Protein AF-A0A1V9ZKH3-F1 (afdb_monomer)

InterPro domains:
  IPR000313 PWWP domain [PF00855] (15-105)
  IPR000313 PWWP domain [PS50812] (14-77)
  IPR000313 PWWP domain [SM00293] (12-78)

pLDDT: mean 75.3, std 22.35, range [32.22, 98.19]

Radius of gyration: 31.94 Å; Cα contacts (8 Å, |Δi|>4): 189; chains: 1; bounding box: 66×76×87 Å

Nearest PDB structures (foldseek):
  5nvo-assembly2_B  TM=6.071E-01  e=6.479E-06  Homo sapiens
  3qj6-assembly1_A  TM=7.205E-01  e=1.243E-04  Homo sapiens
  3llr-assembly1_A  TM=6.442E-01  e=1.324E-04  Homo sapiens
  3llr-assembly3_C  TM=6.289E-01  e=3.618E-04  Homo sapiens
  1h3z-assembly1_A  TM=6.571E-01  e=6.371E-04  Schizosaccharomyces pombe

Sequence (170 aa):
MTAQRSKPAVSLQEGDVVWAKMKGFPWWPAVLFYSHKTLHNHGLPIPNLQPTMASPIVCFLDSFEYSTVPAASIVPFDFHSHKDQLKAAKKHRAQMKIAVRAALSMLNQSPDWTRDEYLEILAVDYNSDLTADSDEEAELPSKKSRAGSHRQDEDDGKSFHEQAMTNASA

Organism: Achlya hypogyna (NCBI:txid1202772)

Mean predicted aligned error: 14.87 Å

Secondary structure (DSSP, 8-state):
-----PPP-----TT-EEEEE-TTS-EEEEEEES-HHHHHHTT----S----SSS-EEEETTT--EEE--GGGEEETTSS-HHHHHHHTGGGHHHHHHHHHHHHHHHHS-TT--HHHHHHHHHHHHTTTTS---------------------------------------

Structure (mmCIF, N/CA/C/O backbone):
data_AF-A0A1V9ZKH3-F1
#
_entry.id   AF-A0A1V9ZKH3-F1
#
loop_
_atom_site.group_PDB
_atom_site.id
_atom_site.type_symbol
_atom_site.label_atom_id
_atom_site.label_alt_id
_atom_site.label_comp_id
_atom_site.label_asym_id
_atom_site.label_entity_id
_atom_site.label_seq_id
_atom_site.pdbx_PDB_ins_code
_atom_site.Cartn_x
_atom_site.Cartn_y
_atom_site.Cartn_z
_atom_site.occupancy
_atom_site.B_iso_or_equiv
_atom_site.auth_seq_id
_atom_site.auth_comp_id
_atom_site.auth_asym_id
_atom_site.auth_atom_id
_atom_site.pdbx_PDB_model_num
ATOM 1 N N . MET A 1 1 ? -15.691 -32.209 19.977 1.00 42.62 1 MET A N 1
ATOM 2 C CA . MET A 1 1 ? -14.355 -31.687 19.621 1.00 42.62 1 MET A CA 1
ATOM 3 C C . MET A 1 1 ? -14.522 -30.770 18.419 1.00 42.62 1 MET A C 1
ATOM 5 O O . MET A 1 1 ? -14.658 -31.255 17.307 1.00 42.62 1 MET A O 1
ATOM 9 N N . THR A 1 2 ? -14.648 -29.463 18.633 1.00 39.69 2 THR A N 1
ATOM 10 C CA . THR A 1 2 ? -14.762 -28.479 17.547 1.00 39.69 2 THR A CA 1
ATOM 11 C C . THR A 1 2 ? -13.359 -28.111 17.076 1.00 39.69 2 THR A C 1
ATOM 13 O O . THR A 1 2 ? -12.603 -27.470 17.799 1.00 39.69 2 THR A O 1
ATOM 16 N N . ALA A 1 3 ? -12.989 -28.557 15.876 1.00 43.22 3 ALA A N 1
ATOM 17 C CA . ALA A 1 3 ? -11.750 -28.144 15.233 1.00 43.22 3 ALA A CA 1
ATOM 18 C C . ALA A 1 3 ? -11.853 -26.654 14.869 1.00 43.22 3 ALA A C 1
ATOM 20 O O . ALA A 1 3 ? -12.629 -26.276 13.989 1.00 43.22 3 ALA A O 1
ATOM 21 N N . GLN A 1 4 ? -11.085 -25.798 15.545 1.00 39.34 4 GLN A N 1
ATOM 22 C CA . GLN A 1 4 ? -10.807 -24.460 15.034 1.00 39.34 4 GLN A CA 1
ATOM 23 C C . GLN A 1 4 ? -10.031 -24.632 13.725 1.00 39.34 4 GLN A C 1
ATOM 25 O O . GLN A 1 4 ? -8.895 -25.101 13.736 1.00 39.34 4 GLN A O 1
ATOM 30 N N . ARG A 1 5 ? -10.644 -24.272 12.591 1.00 42.38 5 ARG A N 1
ATOM 31 C CA . ARG A 1 5 ? -9.894 -24.024 11.355 1.00 42.38 5 ARG A CA 1
ATOM 32 C C . ARG A 1 5 ? -8.953 -22.858 11.645 1.00 42.38 5 ARG A C 1
ATOM 34 O O . ARG A 1 5 ? -9.390 -21.710 11.676 1.00 42.38 5 ARG A O 1
ATOM 41 N N . SER A 1 6 ? -7.683 -23.146 11.901 1.00 42.69 6 SER A N 1
ATOM 42 C CA . SER A 1 6 ? -6.637 -22.136 11.820 1.00 42.69 6 SER A CA 1
ATOM 43 C C . SER A 1 6 ? -6.678 -21.564 10.404 1.00 42.69 6 SER A C 1
ATOM 45 O O . SER A 1 6 ? -6.568 -22.303 9.424 1.00 42.69 6 SER A O 1
ATOM 47 N N . LYS A 1 7 ? -6.905 -20.250 10.280 1.00 43.59 7 LYS A N 1
ATOM 48 C CA . LYS A 1 7 ? -6.637 -19.554 9.017 1.00 43.59 7 LYS A CA 1
ATOM 49 C C . LYS A 1 7 ? -5.185 -19.883 8.639 1.00 43.59 7 LYS A C 1
ATOM 51 O O . LYS A 1 7 ? -4.324 -19.763 9.516 1.00 43.59 7 LYS A O 1
ATOM 56 N N . PRO A 1 8 ? -4.897 -20.327 7.403 1.00 48.56 8 PRO A N 1
ATOM 57 C CA . PRO A 1 8 ? -3.515 -20.487 6.981 1.00 48.56 8 PRO A CA 1
ATOM 58 C C . PRO A 1 8 ? -2.812 -19.142 7.172 1.00 48.56 8 PRO A C 1
ATOM 60 O O . PRO A 1 8 ? -3.385 -18.096 6.864 1.00 48.56 8 PRO A O 1
ATOM 63 N N . ALA A 1 9 ? -1.605 -19.162 7.734 1.00 56.03 9 ALA A N 1
ATOM 64 C CA . ALA A 1 9 ? -0.766 -17.976 7.767 1.00 56.03 9 ALA A CA 1
ATOM 65 C C . ALA A 1 9 ? -0.454 -17.612 6.311 1.00 56.03 9 ALA A C 1
ATOM 67 O O . ALA A 1 9 ? 0.335 -18.293 5.659 1.00 56.03 9 ALA A O 1
ATOM 68 N N . VAL A 1 10 ? -1.152 -16.611 5.775 1.00 66.50 10 VAL A N 1
ATOM 69 C CA . VAL A 1 10 ? -0.920 -16.125 4.415 1.00 66.50 10 VAL A CA 1
ATOM 70 C C . VAL A 1 10 ? 0.454 -15.464 4.413 1.00 66.50 10 VAL A C 1
ATOM 72 O O . VAL A 1 10 ? 0.668 -14.468 5.103 1.00 66.50 10 VAL A O 1
ATOM 75 N N . SER A 1 11 ? 1.404 -16.061 3.698 1.00 85.69 11 SER A N 1
ATOM 76 C CA . SER A 1 11 ? 2.707 -15.452 3.450 1.00 85.69 11 SER A CA 1
ATOM 77 C C . SER A 1 11 ? 2.536 -14.344 2.421 1.00 85.69 11 SER A C 1
ATOM 79 O O . SER A 1 11 ? 2.100 -14.633 1.307 1.00 85.69 11 SER A O 1
ATOM 81 N N . LEU A 1 12 ? 2.887 -13.116 2.791 1.00 92.25 12 LEU A N 1
ATOM 82 C CA . LEU A 1 12 ? 2.869 -11.983 1.871 1.00 92.25 12 LEU A CA 1
ATOM 83 C C . LEU A 1 12 ? 3.939 -12.140 0.782 1.00 92.25 12 LEU A C 1
ATOM 85 O O . LEU A 1 12 ? 5.029 -12.661 1.042 1.00 92.25 12 LEU A O 1
ATOM 89 N N . GLN A 1 13 ? 3.621 -11.687 -0.425 1.00 92.06 13 GLN A N 1
ATOM 90 C CA . GLN A 1 13 ? 4.455 -11.775 -1.618 1.00 92.06 13 GLN A CA 1
ATOM 91 C C . GLN A 1 13 ? 4.667 -10.403 -2.273 1.00 92.06 13 GLN A C 1
ATOM 93 O O . GLN A 1 13 ? 4.039 -9.402 -1.934 1.00 92.06 13 GLN A O 1
ATOM 98 N N . GLU A 1 14 ? 5.625 -10.366 -3.196 1.00 91.31 14 GLU A N 1
ATOM 99 C CA . GLU A 1 14 ? 5.877 -9.226 -4.080 1.00 91.31 14 GLU A CA 1
ATOM 100 C C . GLU A 1 14 ? 4.593 -8.843 -4.834 1.00 91.31 14 GLU A C 1
ATOM 102 O O . GLU A 1 14 ? 3.976 -9.701 -5.461 1.00 91.31 14 GLU A O 1
ATOM 107 N N . GLY A 1 15 ? 4.203 -7.569 -4.787 1.00 90.81 15 GLY A N 1
ATOM 108 C CA . GLY A 1 15 ? 3.003 -7.067 -5.460 1.00 90.81 15 GLY A CA 1
ATOM 109 C C . GLY A 1 15 ? 1.707 -7.187 -4.650 1.00 90.81 15 GLY A C 1
ATOM 110 O O . GLY A 1 15 ? 0.681 -6.675 -5.099 1.00 90.81 15 GLY A O 1
ATOM 111 N N . ASP A 1 16 ? 1.734 -7.789 -3.456 1.00 92.56 16 ASP A N 1
ATOM 112 C CA . ASP A 1 16 ? 0.541 -7.897 -2.615 1.00 92.56 16 ASP A CA 1
ATOM 113 C C . ASP A 1 16 ? 0.032 -6.524 -2.167 1.00 92.56 16 ASP A C 1
ATOM 115 O O . ASP A 1 16 ? 0.791 -5.661 -1.708 1.00 92.56 16 ASP A O 1
ATOM 119 N N . VAL A 1 17 ? -1.291 -6.363 -2.213 1.00 94.25 17 VAL A N 1
ATOM 120 C CA . VAL A 1 17 ? -1.985 -5.243 -1.576 1.00 94.25 17 VAL A CA 1
ATOM 121 C C . VAL A 1 17 ? -2.088 -5.520 -0.077 1.00 94.25 17 VAL A C 1
ATOM 123 O O . VAL A 1 17 ? -2.596 -6.554 0.365 1.00 94.25 17 VAL A O 1
ATOM 126 N N . VAL A 1 18 ? -1.611 -4.573 0.722 1.00 96.88 18 VAL A N 1
ATOM 127 C CA . VAL A 1 18 ? -1.443 -4.708 2.171 1.00 96.88 18 VAL A CA 1
ATOM 128 C C . VAL A 1 18 ? -1.921 -3.463 2.905 1.00 96.88 18 VAL A C 1
ATOM 130 O O . VAL A 1 18 ? -2.086 -2.387 2.330 1.00 96.88 18 VAL A O 1
ATOM 133 N N . TRP A 1 19 ? -2.095 -3.595 4.215 1.00 98.12 19 TRP A N 1
ATOM 134 C CA . TRP A 1 19 ? -2.076 -2.460 5.125 1.00 98.12 19 TRP A CA 1
ATOM 135 C C . TRP A 1 19 ? -0.666 -2.282 5.682 1.00 98.12 19 TRP A C 1
ATOM 137 O O . TRP A 1 19 ? -0.097 -3.216 6.246 1.00 98.12 19 TRP A O 1
ATOM 147 N N . ALA A 1 20 ? -0.134 -1.066 5.607 1.00 98.19 20 ALA A N 1
ATOM 148 C CA . ALA A 1 20 ? 1.142 -0.684 6.196 1.00 98.19 20 ALA A CA 1
ATOM 149 C C . ALA A 1 20 ? 0.945 0.355 7.309 1.00 98.19 20 ALA A C 1
ATOM 151 O O . ALA A 1 20 ? 0.116 1.264 7.205 1.00 98.19 20 ALA A O 1
ATOM 152 N N . LYS A 1 21 ? 1.716 0.239 8.394 1.00 97.88 21 LYS A N 1
ATOM 153 C CA . LYS A 1 21 ? 1.637 1.138 9.549 1.00 97.88 21 LYS A CA 1
ATOM 154 C C . LYS A 1 21 ? 2.871 2.019 9.674 1.00 97.88 21 LYS A C 1
ATOM 156 O O . LYS A 1 21 ? 3.965 1.545 9.970 1.00 97.88 21 LYS A O 1
ATOM 161 N N . MET A 1 22 ? 2.651 3.331 9.608 1.00 95.25 22 MET A N 1
ATOM 162 C CA . MET A 1 22 ? 3.645 4.339 9.984 1.00 95.25 22 MET A CA 1
ATOM 163 C C . MET A 1 22 ? 3.301 5.005 11.320 1.00 95.25 22 MET A C 1
ATOM 165 O O . MET A 1 22 ? 2.145 5.040 11.764 1.00 95.25 22 MET A O 1
ATOM 169 N N . LYS A 1 23 ? 4.315 5.534 12.010 1.00 93.88 23 LYS A N 1
ATOM 170 C CA . LYS A 1 23 ? 4.122 6.282 13.259 1.00 93.88 23 LYS A CA 1
ATOM 171 C C . LYS A 1 23 ? 3.343 7.571 12.967 1.00 93.88 23 LYS A C 1
ATOM 173 O O . LYS A 1 23 ? 3.711 8.317 12.074 1.00 93.88 23 LYS A O 1
ATOM 178 N N . GLY A 1 24 ? 2.279 7.832 13.728 1.00 93.00 24 GLY A N 1
ATOM 179 C CA . GLY A 1 24 ? 1.452 9.041 13.579 1.00 93.00 24 GLY A CA 1
ATOM 180 C C . GLY A 1 24 ? 0.309 8.956 12.557 1.00 93.00 24 GLY A C 1
ATOM 181 O O . GLY A 1 24 ? -0.560 9.821 12.574 1.00 93.00 24 GLY A O 1
ATOM 182 N N . PHE A 1 25 ? 0.248 7.897 11.746 1.00 94.12 25 PHE A N 1
ATOM 183 C CA . PHE A 1 25 ? -0.810 7.661 10.751 1.00 94.12 25 PHE A CA 1
ATOM 184 C C . PHE A 1 25 ? -1.652 6.433 11.130 1.00 94.12 25 PHE A C 1
ATOM 186 O O . PHE A 1 25 ? -1.174 5.613 11.917 1.00 94.12 25 PHE A O 1
ATOM 193 N N . PRO A 1 26 ? -2.896 6.263 10.646 1.00 96.38 26 PRO A N 1
ATOM 194 C CA . PRO A 1 26 ? -3.602 4.983 10.771 1.00 96.38 26 PRO A CA 1
ATOM 195 C C . PRO A 1 26 ? -2.899 3.892 9.936 1.00 96.38 26 PRO A C 1
ATOM 197 O O . PRO A 1 26 ? -1.826 4.121 9.375 1.00 96.38 26 PRO A O 1
ATOM 200 N N . TRP A 1 27 ? -3.473 2.691 9.877 1.00 98.19 27 TRP A N 1
ATOM 201 C CA . TRP A 1 27 ? -3.040 1.719 8.875 1.00 98.19 27 TRP A CA 1
ATOM 202 C C . TRP A 1 27 ? -3.441 2.226 7.495 1.00 98.19 27 TRP A C 1
ATOM 204 O O . TRP A 1 27 ? -4.571 2.680 7.321 1.00 98.19 27 TRP A O 1
ATOM 214 N N . TRP A 1 28 ? -2.517 2.164 6.542 1.00 98.19 28 TRP A N 1
ATOM 215 C CA . TRP A 1 28 ? -2.686 2.756 5.221 1.00 98.19 28 TRP A CA 1
ATOM 216 C C . TRP A 1 28 ? -2.547 1.709 4.111 1.00 98.19 28 TRP A C 1
ATOM 218 O O . TRP A 1 28 ? -1.649 0.869 4.218 1.00 98.19 28 TRP A O 1
ATOM 228 N N . PRO A 1 29 ? -3.394 1.725 3.066 1.00 97.88 29 PRO A N 1
ATOM 229 C CA . PRO A 1 29 ? -3.267 0.792 1.953 1.00 97.88 29 PRO A CA 1
ATOM 230 C C . PRO A 1 29 ? -1.980 1.039 1.164 1.00 97.88 29 PRO A C 1
ATOM 232 O O . PRO A 1 29 ? -1.640 2.186 0.855 1.00 97.88 29 PRO A O 1
ATOM 235 N N . ALA A 1 30 ? -1.276 -0.037 0.830 1.00 97.12 30 ALA A N 1
ATOM 236 C CA . ALA A 1 30 ? -0.037 0.008 0.067 1.00 97.12 30 ALA A CA 1
ATOM 237 C C . ALA A 1 30 ? 0.153 -1.260 -0.779 1.00 97.12 30 ALA A C 1
ATOM 239 O O . ALA A 1 30 ? -0.495 -2.274 -0.523 1.00 97.12 30 ALA A O 1
ATOM 240 N N . VAL A 1 31 ? 1.075 -1.219 -1.743 1.00 95.25 31 VAL A N 1
ATOM 241 C CA . VAL A 1 31 ? 1.642 -2.426 -2.367 1.00 95.25 31 VAL A CA 1
ATOM 242 C C . VAL A 1 31 ? 2.981 -2.763 -1.730 1.00 95.25 31 VAL A C 1
ATOM 244 O O . VAL A 1 31 ? 3.798 -1.868 -1.510 1.00 95.25 31 VAL A O 1
ATOM 247 N N . LEU A 1 32 ? 3.218 -4.046 -1.478 1.00 95.56 32 LEU A N 1
ATOM 248 C CA . LEU A 1 32 ? 4.453 -4.587 -0.932 1.00 95.56 32 LEU A CA 1
ATOM 249 C C . LEU A 1 32 ? 5.508 -4.922 -2.000 1.00 95.56 32 LEU A C 1
ATOM 251 O O . LEU A 1 32 ? 5.222 -5.611 -2.976 1.00 95.56 32 LEU A O 1
ATOM 255 N N . PHE A 1 33 ? 6.755 -4.518 -1.749 1.00 95.50 33 PHE A N 1
ATOM 256 C CA . PHE A 1 33 ? 7.914 -4.857 -2.570 1.00 95.50 33 PHE A CA 1
ATOM 257 C C . PHE A 1 33 ? 9.124 -5.268 -1.725 1.00 95.50 33 PHE A C 1
ATOM 259 O O . PHE A 1 33 ? 9.600 -4.528 -0.861 1.00 95.50 33 PHE A O 1
ATOM 266 N N . TYR A 1 34 ? 9.692 -6.429 -2.026 1.00 94.88 3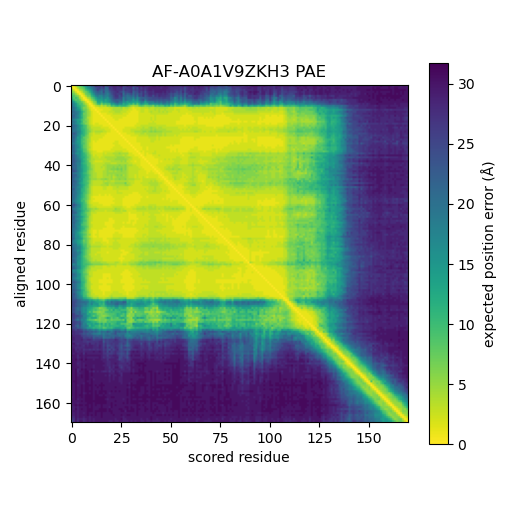4 TYR A N 1
ATOM 267 C CA . TYR A 1 34 ? 10.905 -6.948 -1.396 1.00 94.88 34 TYR A CA 1
ATOM 268 C C . TYR A 1 34 ? 12.173 -6.687 -2.217 1.00 94.88 34 TYR A C 1
ATOM 270 O O . TYR A 1 34 ? 13.282 -6.854 -1.703 1.00 94.88 34 TYR A O 1
ATOM 278 N N . SER A 1 35 ? 12.042 -6.257 -3.474 1.00 93.50 35 SER A N 1
ATOM 279 C CA . SER A 1 35 ? 13.178 -5.983 -4.351 1.00 93.50 35 SER A CA 1
ATOM 280 C C . SER A 1 35 ? 12.907 -4.874 -5.370 1.00 93.50 35 SER A C 1
ATOM 282 O O . SER A 1 35 ? 11.786 -4.657 -5.827 1.00 93.50 35 SER A O 1
ATOM 284 N N . HIS A 1 36 ? 13.975 -4.195 -5.801 1.00 92.81 36 HIS A N 1
ATOM 285 C CA . HIS A 1 36 ? 13.899 -3.215 -6.893 1.00 92.81 36 HIS A CA 1
ATOM 286 C C . HIS A 1 36 ? 13.577 -3.845 -8.252 1.00 92.81 36 HIS A C 1
ATOM 288 O O . HIS A 1 36 ? 13.072 -3.161 -9.138 1.00 92.81 36 HIS A O 1
ATOM 294 N N . LYS A 1 37 ? 13.849 -5.146 -8.421 1.00 90.62 37 LYS A N 1
ATOM 295 C CA . LYS A 1 37 ? 13.536 -5.872 -9.654 1.00 90.62 37 LYS A CA 1
ATOM 296 C C . LYS A 1 37 ? 12.029 -5.885 -9.909 1.00 90.62 37 LYS A C 1
ATOM 298 O O . LYS A 1 37 ? 11.606 -5.619 -11.027 1.00 90.62 37 LYS A O 1
ATOM 303 N N . THR A 1 38 ? 11.238 -6.152 -8.875 1.00 86.31 38 THR A N 1
ATOM 304 C CA . THR A 1 38 ? 9.776 -6.155 -8.968 1.00 86.31 38 THR A CA 1
ATOM 305 C C . THR A 1 38 ? 9.254 -4.765 -9.319 1.00 86.31 38 THR A C 1
ATOM 307 O O . THR A 1 38 ? 8.512 -4.630 -10.283 1.00 86.31 38 THR A O 1
ATOM 310 N N . LEU A 1 39 ? 9.730 -3.716 -8.636 1.00 87.50 39 LEU A N 1
ATOM 311 C CA . LEU A 1 39 ? 9.380 -2.325 -8.965 1.00 87.50 39 LEU A CA 1
ATOM 312 C C . LEU A 1 39 ? 9.635 -2.000 -10.445 1.00 87.50 39 LEU A C 1
ATOM 314 O O . LEU A 1 39 ? 8.744 -1.506 -11.1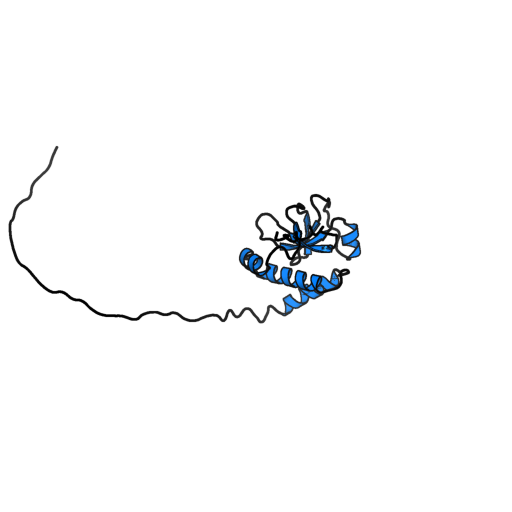33 1.00 87.50 39 LEU A O 1
ATOM 318 N N . HIS A 1 40 ? 10.821 -2.344 -10.953 1.00 87.94 40 HIS A N 1
ATOM 319 C CA . HIS A 1 40 ? 11.167 -2.154 -12.361 1.00 87.94 40 HIS A CA 1
ATOM 320 C C . HIS A 1 40 ? 10.219 -2.910 -13.307 1.00 87.94 40 HIS A C 1
ATOM 322 O O . HIS A 1 40 ? 9.793 -2.354 -14.315 1.00 87.94 40 HIS A O 1
ATOM 328 N N . ASN A 1 41 ? 9.860 -4.155 -12.983 1.00 86.25 41 ASN A N 1
ATOM 329 C CA . ASN A 1 41 ? 8.960 -4.964 -13.809 1.00 86.25 41 ASN A CA 1
ATOM 330 C C . ASN A 1 41 ? 7.544 -4.371 -13.914 1.00 86.25 41 ASN A C 1
ATOM 332 O O . ASN A 1 41 ? 6.928 -4.501 -14.966 1.00 86.25 41 ASN A O 1
ATOM 336 N N . HIS A 1 42 ? 7.060 -3.680 -12.877 1.00 79.88 42 HIS A N 1
ATOM 337 C CA . HIS A 1 42 ? 5.777 -2.959 -12.903 1.00 79.88 42 HIS A CA 1
ATOM 338 C C . HIS A 1 42 ? 5.866 -1.563 -13.557 1.00 79.88 42 HIS A C 1
ATOM 340 O O . HIS A 1 42 ? 4.896 -0.801 -13.540 1.00 79.88 42 HIS A O 1
ATOM 346 N N . GLY A 1 43 ? 7.029 -1.184 -14.105 1.00 83.88 43 GLY A N 1
ATOM 347 C CA . GLY A 1 43 ? 7.253 0.149 -14.676 1.00 83.88 43 GLY A CA 1
ATOM 348 C C . GLY A 1 43 ? 7.267 1.266 -13.626 1.00 83.88 43 GLY A C 1
ATOM 349 O O . GLY A 1 43 ? 7.020 2.434 -13.940 1.00 83.88 43 GLY A O 1
ATOM 350 N N . LEU A 1 44 ? 7.527 0.923 -12.362 1.00 85.94 44 LEU A N 1
ATOM 351 C CA . LEU A 1 44 ? 7.542 1.871 -11.256 1.00 85.94 44 LEU A CA 1
ATOM 352 C C . LEU A 1 44 ? 8.923 2.527 -11.111 1.00 85.94 44 LEU A C 1
ATOM 354 O O . LEU A 1 44 ? 9.950 1.879 -11.339 1.00 85.94 44 LEU A O 1
ATOM 358 N N . PRO A 1 45 ? 8.978 3.809 -10.708 1.00 87.50 45 PRO A N 1
ATOM 359 C CA . PRO A 1 45 ? 10.24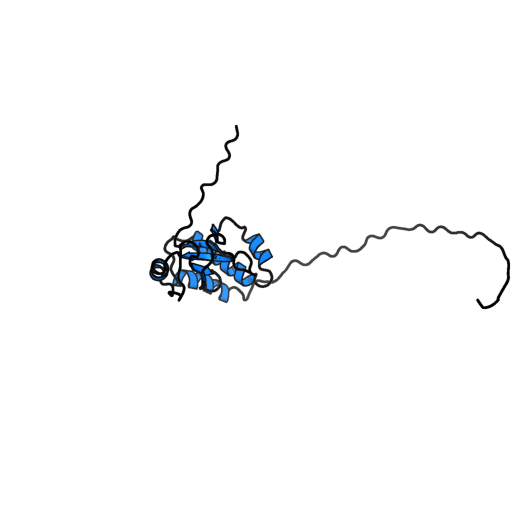3 4.463 -10.400 1.00 87.50 45 PRO A CA 1
ATOM 360 C C . PRO A 1 45 ? 10.966 3.725 -9.268 1.00 87.50 45 PRO A C 1
ATOM 362 O O . PRO A 1 45 ? 10.362 3.352 -8.264 1.00 87.50 45 PRO A O 1
ATOM 365 N N . ILE A 1 46 ? 12.276 3.527 -9.427 1.00 91.00 46 ILE A N 1
ATOM 366 C CA . ILE A 1 46 ? 13.105 2.866 -8.416 1.00 91.00 46 ILE A CA 1
ATOM 367 C C . ILE A 1 46 ? 13.490 3.907 -7.353 1.00 91.00 46 ILE A C 1
ATOM 369 O O . ILE A 1 46 ? 14.236 4.840 -7.671 1.00 91.00 46 ILE A O 1
ATOM 373 N N . PRO A 1 47 ? 13.010 3.788 -6.103 1.00 91.12 47 PRO A N 1
ATOM 374 C CA . PRO A 1 47 ? 13.368 4.721 -5.048 1.00 91.12 47 PRO A CA 1
ATOM 375 C C . PRO A 1 47 ? 14.808 4.473 -4.580 1.00 91.12 47 PRO A C 1
ATOM 377 O O . PRO A 1 47 ? 15.327 3.360 -4.657 1.00 91.12 47 PRO A O 1
ATOM 380 N N . ASN A 1 48 ? 15.451 5.498 -4.016 1.00 94.00 48 ASN A N 1
ATOM 381 C CA . ASN A 1 48 ? 16.734 5.336 -3.322 1.00 94.00 48 ASN A CA 1
ATOM 382 C C . ASN A 1 48 ? 16.518 4.776 -1.901 1.00 94.00 48 ASN A C 1
ATOM 384 O O . ASN A 1 48 ? 16.837 5.416 -0.900 1.00 94.00 48 ASN A O 1
ATOM 388 N N . LEU A 1 49 ? 15.893 3.605 -1.825 1.00 93.38 49 LEU A N 1
ATOM 389 C CA . LEU A 1 49 ? 15.636 2.846 -0.606 1.00 93.38 49 LEU A CA 1
ATOM 390 C C . LEU A 1 49 ? 16.350 1.496 -0.714 1.00 93.38 49 LEU A C 1
ATOM 392 O O . LEU A 1 49 ? 16.703 1.059 -1.801 1.00 93.38 49 LEU A O 1
ATOM 396 N N . GLN A 1 50 ? 16.605 0.840 0.412 1.00 92.94 50 GLN A N 1
ATOM 397 C CA . GLN A 1 50 ? 17.251 -0.474 0.431 1.00 92.94 50 GLN A CA 1
ATOM 398 C C . GLN A 1 50 ? 16.286 -1.476 1.070 1.00 92.94 50 GLN A C 1
ATOM 400 O O . GLN A 1 50 ? 16.197 -1.518 2.301 1.00 92.94 50 GLN A O 1
ATOM 405 N N . PRO A 1 51 ? 15.518 -2.241 0.272 1.00 94.25 51 PRO A N 1
ATOM 406 C CA . PRO A 1 51 ? 14.578 -3.205 0.816 1.00 94.25 51 PRO A CA 1
ATOM 407 C C . PRO A 1 51 ? 15.330 -4.377 1.448 1.00 94.25 51 PRO A C 1
ATOM 409 O O . PRO A 1 51 ? 16.324 -4.876 0.920 1.00 94.25 51 PRO A O 1
ATOM 412 N N . THR A 1 52 ? 14.820 -4.853 2.578 1.00 94.62 52 THR A N 1
ATOM 413 C CA . THR A 1 52 ? 15.235 -6.122 3.189 1.00 94.62 52 THR A CA 1
ATOM 414 C C . THR A 1 52 ? 13.996 -6.941 3.526 1.00 94.62 52 THR A C 1
ATOM 416 O O . THR A 1 52 ? 12.892 -6.406 3.562 1.00 94.62 52 THR A O 1
ATOM 419 N N . MET A 1 53 ? 14.154 -8.226 3.850 1.00 92.12 53 MET A N 1
ATOM 420 C CA . MET A 1 53 ? 13.021 -9.033 4.333 1.00 92.12 53 MET A CA 1
ATOM 421 C C . MET A 1 53 ? 12.395 -8.465 5.617 1.00 92.12 53 MET A C 1
ATOM 423 O O . MET A 1 53 ? 11.192 -8.579 5.821 1.00 92.12 53 MET A O 1
ATOM 427 N N . ALA A 1 54 ? 13.208 -7.850 6.485 1.00 94.94 54 ALA A N 1
ATOM 428 C CA . ALA A 1 54 ? 12.749 -7.274 7.749 1.00 94.94 54 ALA A CA 1
ATOM 429 C C . ALA A 1 54 ? 12.114 -5.884 7.584 1.00 94.94 54 ALA A C 1
ATOM 431 O O . ALA A 1 54 ? 11.264 -5.509 8.390 1.00 94.94 54 ALA A O 1
ATOM 432 N N . SER A 1 55 ? 12.516 -5.149 6.547 1.00 96.31 55 SER A N 1
ATOM 433 C CA . SER A 1 55 ? 12.027 -3.812 6.210 1.00 96.31 55 SER A CA 1
ATOM 434 C C . SER A 1 55 ? 11.854 -3.696 4.691 1.00 96.31 55 SER A C 1
ATOM 436 O O . SER A 1 55 ? 12.721 -3.120 4.022 1.00 96.31 55 SER A O 1
ATOM 438 N N . PRO A 1 56 ? 10.800 -4.300 4.122 1.00 97.12 56 PRO A N 1
ATOM 439 C CA . PRO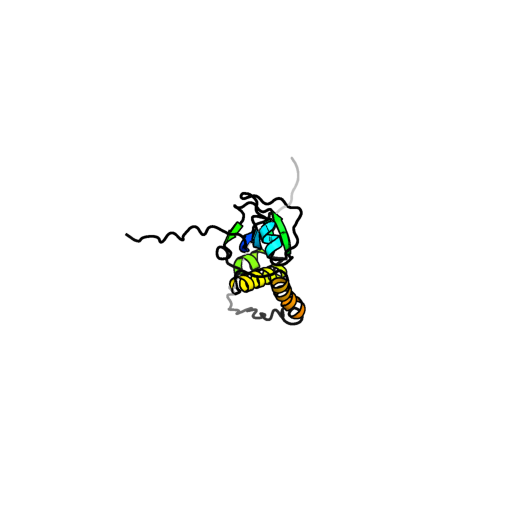 A 1 56 ? 10.495 -4.173 2.701 1.00 97.12 56 PRO A CA 1
ATOM 440 C C . PRO A 1 56 ? 10.057 -2.749 2.343 1.00 97.12 56 PRO A C 1
ATOM 442 O O . PRO A 1 56 ? 9.748 -1.932 3.216 1.00 97.12 56 PRO A O 1
ATOM 445 N N . ILE A 1 57 ? 10.027 -2.460 1.044 1.00 97.38 57 ILE A N 1
ATOM 446 C CA . ILE A 1 57 ? 9.443 -1.233 0.504 1.00 97.38 57 ILE A CA 1
ATOM 447 C C . ILE A 1 57 ? 7.931 -1.416 0.406 1.00 97.38 57 ILE A C 1
ATOM 449 O O . ILE A 1 57 ? 7.439 -2.477 0.032 1.00 97.38 57 ILE A O 1
ATOM 453 N N . VAL A 1 58 ? 7.195 -0.353 0.700 1.00 96.81 58 VAL A N 1
ATOM 454 C CA . VAL A 1 58 ? 5.784 -0.227 0.354 1.00 96.81 58 VAL A CA 1
ATOM 455 C C . VAL A 1 58 ? 5.573 1.003 -0.523 1.00 96.81 58 VAL A C 1
ATOM 457 O O . VAL A 1 58 ? 6.295 1.991 -0.380 1.00 96.81 58 VAL A O 1
ATOM 460 N N . CYS A 1 59 ? 4.594 0.938 -1.421 1.00 95.56 59 CYS A N 1
ATOM 461 C CA . CYS A 1 59 ? 4.122 2.059 -2.235 1.00 95.56 59 CYS A CA 1
ATOM 462 C C . CYS A 1 59 ? 2.695 2.421 -1.809 1.00 95.56 59 CYS A C 1
ATOM 464 O O . CYS A 1 59 ? 1.801 1.583 -1.941 1.00 95.56 59 CYS A O 1
ATOM 466 N N . PHE A 1 60 ? 2.472 3.620 -1.266 1.00 95.94 60 PHE A N 1
ATOM 467 C CA . PHE A 1 60 ? 1.162 4.012 -0.731 1.00 95.94 60 PHE A CA 1
ATOM 468 C C . PHE A 1 60 ? 0.148 4.334 -1.834 1.00 95.94 60 PHE A C 1
ATOM 470 O O . PHE A 1 60 ? 0.461 5.006 -2.820 1.00 95.94 60 PHE A O 1
ATOM 477 N N . LEU A 1 61 ? -1.088 3.848 -1.665 1.00 94.06 61 LEU A N 1
ATOM 478 C CA . LEU A 1 61 ? -2.093 3.855 -2.736 1.00 94.06 61 LEU A CA 1
ATOM 479 C C . LEU A 1 61 ? -2.885 5.169 -2.891 1.00 94.06 61 LEU A C 1
ATOM 481 O O . LEU A 1 61 ? -3.819 5.219 -3.683 1.00 94.06 61 LEU A O 1
ATOM 485 N N . ASP A 1 62 ? -2.529 6.227 -2.164 1.00 92.56 62 ASP A N 1
ATOM 486 C CA . ASP A 1 62 ? -3.040 7.591 -2.368 1.00 92.56 62 ASP A CA 1
ATOM 487 C C . ASP A 1 62 ? -2.047 8.521 -3.073 1.00 92.56 62 ASP A C 1
ATOM 489 O O . ASP A 1 62 ? -2.474 9.442 -3.767 1.00 92.56 62 ASP A O 1
ATOM 493 N N . SER A 1 63 ? -0.741 8.322 -2.866 1.00 89.06 63 SER A N 1
ATOM 494 C CA . SER A 1 63 ? 0.287 9.307 -3.226 1.00 89.06 63 SER A CA 1
ATOM 495 C C . SER A 1 63 ? 1.395 8.784 -4.138 1.00 89.06 63 SER A C 1
ATOM 497 O O . SER A 1 63 ? 2.180 9.591 -4.632 1.00 89.06 63 SER A O 1
ATOM 499 N N . PHE A 1 64 ? 1.492 7.464 -4.353 1.00 88.69 64 PHE A N 1
ATOM 500 C CA . PHE A 1 64 ? 2.667 6.807 -4.952 1.00 88.69 64 PHE A CA 1
ATOM 501 C C . PHE A 1 64 ? 3.990 7.054 -4.210 1.00 88.69 64 PHE A C 1
ATOM 503 O O . PHE A 1 64 ? 5.077 6.870 -4.765 1.00 88.69 64 PHE A O 1
ATOM 510 N N . GLU A 1 65 ? 3.937 7.467 -2.947 1.00 92.31 65 GLU A N 1
ATOM 511 C CA . GLU A 1 65 ? 5.148 7.607 -2.150 1.00 92.31 65 GLU A CA 1
ATOM 512 C C . GLU A 1 65 ? 5.665 6.241 -1.690 1.00 92.31 65 GLU A C 1
ATOM 514 O O . GLU A 1 65 ? 4.903 5.358 -1.281 1.00 92.31 65 GLU A O 1
ATOM 519 N N . TYR A 1 66 ? 6.990 6.092 -1.727 1.00 95.25 66 TYR A N 1
ATOM 520 C CA . TYR A 1 66 ? 7.686 4.892 -1.277 1.00 95.25 66 TYR A CA 1
ATOM 521 C C . TYR A 1 66 ? 8.237 5.077 0.130 1.00 95.25 66 TYR A C 1
ATOM 523 O O . TYR A 1 66 ? 8.794 6.123 0.466 1.00 95.25 66 TYR A O 1
ATOM 531 N N . SER A 1 67 ? 8.168 4.024 0.935 1.00 96.56 67 SER A N 1
ATOM 532 C CA . SER A 1 67 ? 8.823 3.981 2.241 1.00 96.56 67 SER A CA 1
ATOM 533 C C . SER A 1 67 ? 9.244 2.562 2.587 1.00 96.56 67 SER A C 1
ATOM 535 O O . SER A 1 67 ? 8.633 1.601 2.128 1.00 96.56 67 SER A O 1
ATOM 537 N N . THR A 1 68 ? 10.273 2.412 3.418 1.00 97.31 68 THR A N 1
ATOM 538 C CA . THR A 1 68 ? 10.580 1.123 4.046 1.00 97.31 68 THR A CA 1
ATOM 539 C C . THR A 1 68 ? 9.812 0.993 5.352 1.00 97.31 68 THR A C 1
ATOM 541 O O . THR A 1 68 ? 9.922 1.859 6.224 1.00 97.31 68 THR A O 1
ATOM 544 N N . VAL A 1 69 ? 9.078 -0.101 5.523 1.00 97.00 69 VAL A N 1
ATOM 545 C CA . VAL A 1 69 ? 8.253 -0.345 6.714 1.00 97.00 69 VAL A CA 1
ATOM 546 C C . VAL A 1 69 ? 8.663 -1.682 7.332 1.00 97.00 69 VAL A C 1
ATOM 548 O O . VAL A 1 69 ? 8.860 -2.637 6.587 1.00 97.00 69 VAL A O 1
ATOM 551 N N . PRO A 1 70 ? 8.803 -1.795 8.670 1.00 97.25 70 PRO A N 1
ATOM 552 C CA . PRO A 1 70 ? 9.093 -3.079 9.301 1.00 97.25 70 PRO A CA 1
ATOM 553 C C . PRO A 1 70 ? 8.045 -4.126 8.922 1.00 97.25 70 PRO A C 1
ATOM 555 O O . PRO A 1 70 ? 6.856 -3.824 8.955 1.00 97.25 70 PRO A O 1
ATOM 558 N N . ALA A 1 71 ? 8.451 -5.366 8.657 1.00 95.94 71 ALA A N 1
ATOM 559 C CA . ALA A 1 71 ? 7.532 -6.439 8.266 1.00 95.94 71 ALA A CA 1
ATOM 560 C C . ALA A 1 71 ? 6.408 -6.673 9.297 1.00 95.94 71 ALA A C 1
ATOM 562 O O . ALA A 1 71 ? 5.282 -6.979 8.930 1.00 95.94 71 ALA A O 1
ATOM 563 N N . ALA A 1 72 ? 6.680 -6.450 10.589 1.00 95.88 72 ALA A N 1
ATOM 564 C CA . ALA A 1 72 ? 5.678 -6.526 11.662 1.00 95.88 72 ALA A CA 1
ATOM 565 C C . ALA A 1 72 ? 4.615 -5.406 11.617 1.00 95.88 72 ALA A C 1
ATOM 567 O O . ALA A 1 72 ? 3.575 -5.502 12.264 1.00 95.88 72 ALA A O 1
ATOM 568 N N . SER A 1 73 ? 4.884 -4.338 10.868 1.00 97.62 73 SER A N 1
ATOM 569 C CA . SER A 1 73 ? 3.988 -3.209 10.613 1.00 97.62 73 SER A CA 1
ATOM 570 C C . SER A 1 73 ? 3.291 -3.340 9.256 1.00 97.62 73 SER A C 1
ATOM 572 O O . SER A 1 73 ? 2.851 -2.335 8.696 1.00 97.62 73 SER A O 1
ATOM 574 N N . ILE A 1 74 ? 3.212 -4.557 8.715 1.00 97.56 74 ILE A N 1
ATOM 575 C CA . ILE A 1 74 ? 2.551 -4.877 7.453 1.00 97.56 74 ILE A CA 1
ATOM 576 C C . ILE A 1 74 ? 1.634 -6.072 7.692 1.00 97.56 74 ILE A C 1
ATOM 578 O O . ILE A 1 74 ? 2.037 -7.065 8.296 1.00 97.56 74 ILE A O 1
ATOM 582 N N . VAL A 1 75 ? 0.390 -5.970 7.235 1.00 96.69 75 VAL A N 1
ATOM 583 C CA . VAL A 1 75 ? -0.597 -7.052 7.322 1.00 96.69 75 VAL A CA 1
ATOM 584 C C . VAL A 1 75 ? -1.382 -7.164 6.011 1.00 96.69 75 VAL A C 1
ATOM 586 O O . VAL A 1 75 ? -1.516 -6.161 5.306 1.00 96.69 75 VAL A O 1
ATOM 589 N N . PRO A 1 76 ? -1.926 -8.349 5.675 1.00 96.19 76 PRO A N 1
ATOM 590 C CA . PRO A 1 76 ? -2.796 -8.516 4.511 1.00 96.19 76 PRO A CA 1
ATOM 591 C C . PRO A 1 76 ? -3.951 -7.508 4.483 1.00 96.19 76 PRO A C 1
ATOM 593 O O . PRO A 1 76 ? -4.465 -7.116 5.535 1.00 96.19 76 PRO A O 1
ATOM 596 N N . PHE A 1 77 ? -4.395 -7.100 3.291 1.00 95.44 77 PHE A N 1
ATOM 597 C CA . PHE A 1 77 ? -5.441 -6.079 3.152 1.00 95.44 77 PHE A CA 1
ATOM 598 C C . PHE A 1 77 ? -6.807 -6.481 3.748 1.00 95.44 77 PHE A C 1
ATOM 600 O O . PHE A 1 77 ? -7.602 -5.625 4.128 1.00 95.44 77 PHE A O 1
ATOM 607 N N . ASP A 1 78 ? -7.091 -7.771 3.915 1.00 92.19 78 ASP A N 1
ATOM 608 C CA . ASP A 1 78 ? -8.323 -8.252 4.555 1.00 92.19 78 ASP A CA 1
ATOM 609 C C . ASP A 1 78 ? -8.269 -8.230 6.099 1.00 92.19 78 ASP A C 1
ATOM 611 O O . ASP A 1 78 ? -9.270 -8.511 6.763 1.00 92.19 78 ASP A O 1
ATOM 615 N N . PHE A 1 79 ? -7.123 -7.876 6.694 1.00 94.81 79 PHE A N 1
ATOM 616 C CA . PHE A 1 79 ? -6.928 -7.871 8.146 1.00 94.81 79 PHE A CA 1
ATOM 617 C C . PHE A 1 79 ? -7.659 -6.719 8.852 1.00 94.81 79 PHE A C 1
ATOM 619 O O . PHE A 1 79 ? -8.132 -6.874 9.981 1.00 94.81 79 PHE A O 1
ATOM 626 N N . HIS A 1 80 ? -7.768 -5.557 8.202 1.00 94.00 80 HIS A N 1
ATOM 627 C CA . HIS A 1 80 ? -8.461 -4.388 8.740 1.00 94.00 80 HIS A CA 1
ATOM 628 C C . HIS A 1 80 ? -9.680 -4.006 7.899 1.00 94.00 80 HIS A C 1
ATOM 630 O O . HIS A 1 80 ? -9.638 -3.964 6.674 1.00 94.00 80 HIS A O 1
ATOM 636 N N . SER A 1 81 ? -10.766 -3.638 8.583 1.00 94.69 81 SER A N 1
ATOM 637 C CA . SER A 1 81 ? -11.937 -3.024 7.956 1.00 94.69 81 SER A CA 1
ATOM 638 C C . SER A 1 81 ? -11.597 -1.621 7.455 1.00 94.69 81 SER A C 1
ATOM 640 O O . SER A 1 81 ? -11.208 -0.749 8.241 1.00 94.69 81 SER A O 1
ATOM 642 N N . HIS A 1 82 ? -11.829 -1.354 6.167 1.00 93.38 82 HIS A N 1
ATOM 643 C CA . HIS A 1 82 ? -11.650 -0.013 5.604 1.00 93.38 82 HIS A CA 1
ATOM 644 C C . HIS A 1 82 ? -12.535 1.041 6.295 1.00 93.38 82 HIS A C 1
ATOM 646 O O . HIS A 1 82 ? -12.147 2.204 6.385 1.00 93.38 82 HIS A O 1
ATOM 652 N N . LYS A 1 83 ? -13.698 0.657 6.851 1.00 92.88 83 LYS A N 1
ATOM 653 C CA . LYS A 1 83 ? -14.606 1.594 7.541 1.00 92.88 83 LYS A CA 1
ATOM 654 C C . LYS A 1 83 ? -13.982 2.119 8.830 1.00 92.88 83 LYS A C 1
ATOM 656 O O . LYS A 1 83 ? -14.165 3.286 9.174 1.00 92.88 83 LYS A O 1
ATOM 661 N N . ASP A 1 84 ? -13.232 1.270 9.524 1.00 95.56 84 ASP A N 1
ATOM 662 C CA . ASP A 1 84 ? -12.571 1.641 10.771 1.00 95.56 84 ASP A CA 1
ATOM 663 C C . ASP A 1 84 ? -11.323 2.480 10.494 1.00 95.56 84 ASP A C 1
ATOM 665 O O . ASP A 1 84 ? -11.101 3.487 11.170 1.00 95.56 84 ASP A O 1
ATOM 669 N N . GLN A 1 85 ? -10.572 2.157 9.435 1.00 95.88 85 GLN A N 1
ATOM 670 C CA . GLN A 1 85 ? -9.428 2.974 9.016 1.00 95.88 85 GLN A CA 1
ATOM 671 C C . GLN A 1 85 ? -9.852 4.359 8.504 1.00 95.88 85 GLN A C 1
ATOM 673 O O . GLN A 1 85 ? -9.201 5.351 8.830 1.00 95.88 85 GLN A O 1
ATOM 678 N N . LEU A 1 86 ? -10.997 4.476 7.821 1.00 94.31 86 LEU A N 1
ATOM 679 C CA . LEU A 1 86 ? -11.584 5.770 7.438 1.00 94.31 86 LEU A CA 1
ATOM 680 C C . LEU A 1 86 ? -11.925 6.651 8.646 1.00 94.31 86 LEU A C 1
ATOM 682 O O . LEU A 1 86 ? -11.699 7.861 8.612 1.00 94.31 86 LEU A O 1
ATOM 686 N N . LYS A 1 87 ? -12.442 6.066 9.733 1.00 94.69 87 LYS A N 1
ATOM 687 C CA . LYS A 1 87 ? -12.679 6.795 10.992 1.00 94.69 87 LYS A CA 1
ATOM 688 C C . LYS A 1 87 ? -11.360 7.194 11.659 1.00 94.69 87 LYS A C 1
ATOM 690 O O . LYS A 1 87 ? -11.233 8.313 12.154 1.00 94.69 87 LYS A O 1
ATOM 695 N N . ALA A 1 88 ? -10.367 6.304 11.647 1.00 95.69 88 ALA A N 1
ATOM 696 C CA . ALA A 1 88 ? -9.054 6.545 12.243 1.00 95.69 88 ALA A CA 1
ATOM 697 C C . ALA A 1 88 ? -8.234 7.616 11.499 1.00 95.69 88 ALA A C 1
ATOM 699 O O . ALA A 1 88 ? -7.442 8.319 12.129 1.00 95.69 88 ALA A O 1
ATOM 700 N N . ALA A 1 89 ? -8.446 7.777 10.189 1.00 93.56 89 ALA A N 1
ATOM 701 C CA . ALA A 1 89 ? -7.734 8.737 9.347 1.00 93.56 89 ALA A CA 1
ATOM 702 C C . ALA A 1 89 ? -8.021 10.205 9.686 1.00 93.56 89 ALA A C 1
ATOM 704 O O . ALA A 1 89 ? -7.193 11.066 9.381 1.00 93.56 89 ALA A O 1
ATOM 705 N N . LYS A 1 90 ? -9.140 10.504 10.362 1.00 92.56 90 LYS A N 1
ATOM 706 C CA . LYS A 1 90 ? -9.524 11.861 10.791 1.00 92.56 90 LYS A CA 1
ATOM 707 C C . LYS A 1 90 ? -9.380 12.867 9.634 1.00 92.56 90 LYS A C 1
ATOM 709 O O . LYS A 1 90 ? -10.137 12.804 8.675 1.00 92.56 90 LYS A O 1
ATOM 714 N N . LYS A 1 91 ? -8.377 13.749 9.695 1.00 93.00 91 LYS A N 1
ATOM 715 C CA . LYS A 1 91 ? -8.095 14.787 8.691 1.00 93.00 91 LYS A CA 1
ATOM 716 C C . LYS A 1 91 ? -7.606 14.261 7.332 1.00 93.00 91 LYS A C 1
ATOM 718 O O . LYS A 1 91 ? -7.604 15.019 6.377 1.00 93.00 91 LYS A O 1
ATOM 723 N N . HIS A 1 92 ? -7.204 12.993 7.240 1.00 92.44 92 HIS A N 1
ATOM 724 C CA . HIS A 1 92 ? -6.739 12.361 5.998 1.00 92.44 92 HIS A CA 1
ATOM 725 C C . HIS A 1 92 ? -7.794 11.428 5.380 1.00 92.44 92 HIS A C 1
ATOM 727 O O . HIS A 1 92 ? -7.469 10.488 4.658 1.00 92.44 92 HIS A O 1
ATOM 733 N N . ARG A 1 93 ? -9.079 11.623 5.708 1.00 93.12 93 ARG A N 1
ATOM 734 C CA . ARG A 1 93 ? -10.162 10.738 5.254 1.00 93.12 93 ARG A CA 1
ATOM 735 C C . ARG A 1 93 ? -10.296 10.707 3.728 1.00 93.12 93 ARG A C 1
ATOM 737 O O . ARG A 1 93 ? -10.571 9.639 3.197 1.00 93.12 93 ARG A O 1
ATOM 744 N N . ALA A 1 94 ? -10.085 11.830 3.039 1.00 91.31 94 ALA A N 1
ATOM 745 C CA . ALA A 1 94 ? -10.142 11.893 1.577 1.00 91.31 94 ALA A CA 1
ATOM 746 C C . ALA A 1 94 ? -9.056 11.014 0.932 1.00 91.31 94 ALA A C 1
ATOM 748 O O . ALA A 1 94 ? -9.373 10.118 0.156 1.00 91.31 94 ALA A O 1
ATOM 749 N N . GLN A 1 95 ? -7.798 11.169 1.353 1.00 93.12 95 GLN A N 1
ATOM 750 C CA . GLN A 1 95 ? -6.689 10.329 0.886 1.00 93.12 95 GLN A CA 1
ATOM 751 C C . GLN A 1 95 ? -6.914 8.852 1.238 1.00 93.12 95 GLN A C 1
ATOM 753 O O . GLN A 1 95 ? -6.652 7.971 0.428 1.00 93.12 95 GLN A O 1
ATOM 758 N N . MET A 1 96 ? -7.484 8.565 2.412 1.00 95.12 96 MET A N 1
ATOM 759 C CA . MET A 1 96 ? -7.851 7.197 2.787 1.00 95.12 96 MET A CA 1
ATOM 760 C C . MET A 1 96 ? -8.933 6.607 1.865 1.00 95.12 96 MET A C 1
ATOM 762 O O . MET A 1 96 ? -8.836 5.435 1.507 1.00 95.12 96 MET A O 1
ATOM 766 N N . LYS A 1 97 ? -9.956 7.383 1.462 1.00 94.12 97 LYS A N 1
ATOM 767 C CA . LYS A 1 97 ? -10.975 6.931 0.489 1.00 94.12 97 LYS A CA 1
ATOM 768 C C . LYS A 1 97 ? -10.300 6.547 -0.838 1.00 94.12 97 LYS A C 1
ATOM 770 O O . LYS A 1 97 ? -10.567 5.459 -1.346 1.00 94.12 97 LYS A O 1
ATOM 775 N N . ILE A 1 98 ? -9.394 7.396 -1.332 1.00 92.88 98 ILE A N 1
ATOM 776 C CA . ILE A 1 98 ? -8.623 7.168 -2.565 1.00 92.88 98 ILE A CA 1
ATOM 777 C C . ILE A 1 98 ? -7.803 5.877 -2.455 1.00 92.88 98 ILE A C 1
ATOM 779 O O . ILE A 1 98 ? -7.978 4.966 -3.264 1.00 92.88 98 ILE A O 1
ATOM 783 N N . ALA A 1 99 ? -6.987 5.745 -1.404 1.00 94.94 99 ALA A N 1
ATOM 784 C CA . ALA A 1 99 ? -6.133 4.576 -1.209 1.00 94.94 99 ALA A CA 1
ATOM 785 C C . ALA A 1 99 ? -6.927 3.267 -1.099 1.00 94.94 99 ALA A C 1
ATOM 787 O O . ALA A 1 99 ? -6.525 2.244 -1.649 1.00 94.94 99 ALA A O 1
ATOM 788 N N . VAL A 1 100 ? -8.070 3.280 -0.402 1.00 94.69 100 VAL A N 1
ATOM 789 C CA . VAL A 1 100 ? -8.941 2.101 -0.281 1.00 94.69 100 VAL A CA 1
ATOM 790 C C . VAL A 1 100 ? -9.564 1.738 -1.626 1.00 94.69 100 VAL A C 1
ATOM 792 O O . VAL A 1 100 ? -9.637 0.554 -1.953 1.00 94.69 100 VAL A O 1
ATOM 795 N N . ARG A 1 101 ? -10.010 2.720 -2.418 1.00 91.25 101 ARG A N 1
ATOM 796 C CA . ARG A 1 101 ? -10.567 2.457 -3.751 1.00 91.25 101 ARG A CA 1
ATOM 797 C C . ARG A 1 101 ? -9.509 1.862 -4.675 1.00 91.25 101 ARG A C 1
ATOM 799 O O . ARG A 1 101 ? -9.794 0.861 -5.327 1.00 91.25 101 ARG A O 1
ATOM 806 N N . ALA A 1 102 ? -8.300 2.421 -4.674 1.00 90.75 102 ALA A N 1
ATOM 807 C CA . ALA A 1 102 ? -7.171 1.888 -5.429 1.00 90.75 102 ALA A CA 1
ATOM 808 C C . ALA A 1 102 ? -6.851 0.443 -5.022 1.00 90.75 102 ALA A C 1
ATOM 810 O O . ALA A 1 102 ? -6.818 -0.434 -5.881 1.00 90.75 102 ALA A O 1
ATOM 811 N N . ALA A 1 103 ? -6.753 0.165 -3.718 1.00 92.94 103 ALA A N 1
ATOM 812 C CA . ALA A 1 103 ? -6.548 -1.186 -3.192 1.00 92.94 103 ALA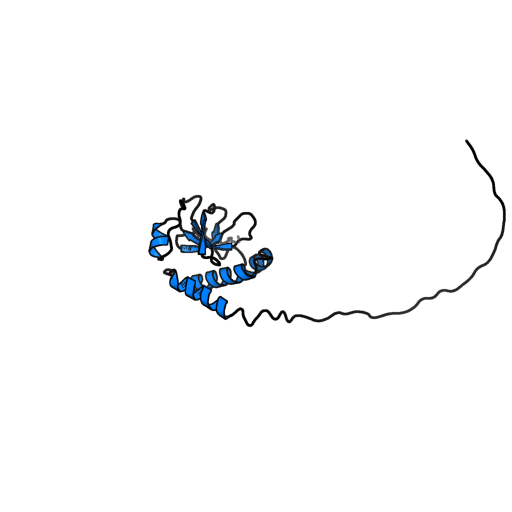 A CA 1
ATOM 813 C C . ALA A 1 103 ? -7.600 -2.185 -3.696 1.00 92.94 103 ALA A C 1
ATOM 815 O O . ALA A 1 103 ? -7.266 -3.262 -4.184 1.00 92.9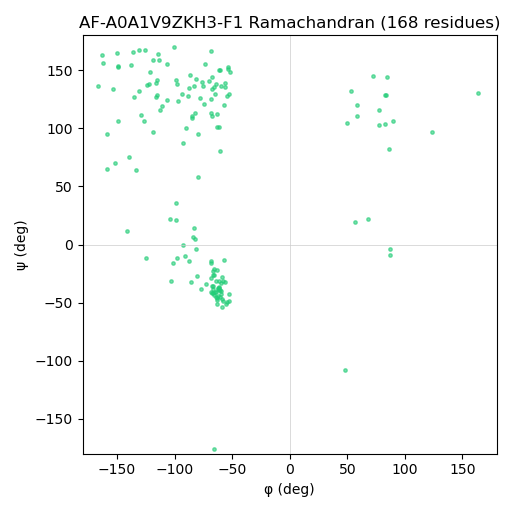4 103 ALA A O 1
ATOM 816 N N . LEU A 1 104 ? -8.882 -1.820 -3.596 1.00 91.06 104 LEU A N 1
ATOM 817 C CA . LEU A 1 104 ? -9.988 -2.668 -4.040 1.00 91.06 104 LEU A CA 1
ATOM 818 C C . LEU A 1 104 ? -9.988 -2.863 -5.560 1.00 91.06 104 LEU A C 1
ATOM 820 O O . LEU A 1 104 ? -10.285 -3.959 -6.025 1.00 91.06 104 LEU A O 1
ATOM 824 N N . SER A 1 105 ? -9.650 -1.827 -6.328 1.00 88.12 105 SER A N 1
ATOM 825 C CA . SER A 1 105 ? -9.536 -1.923 -7.785 1.00 88.12 105 SER A CA 1
ATOM 826 C C . SER A 1 105 ? -8.435 -2.901 -8.186 1.00 88.12 105 SER A C 1
ATOM 828 O O . SER A 1 105 ? -8.680 -3.777 -9.008 1.00 88.12 105 SER A O 1
ATOM 830 N N . MET A 1 106 ? -7.263 -2.813 -7.553 1.00 86.69 106 MET A N 1
ATOM 831 C CA . MET A 1 106 ? -6.134 -3.710 -7.817 1.00 86.69 106 MET A CA 1
ATOM 832 C C . MET A 1 106 ? -6.443 -5.159 -7.435 1.00 86.69 106 MET A C 1
ATOM 834 O O . MET A 1 106 ? -6.125 -6.066 -8.189 1.00 86.69 106 MET A O 1
ATOM 838 N N . LEU A 1 107 ? -7.122 -5.385 -6.305 1.00 86.75 107 LEU A N 1
ATOM 839 C CA . LEU A 1 107 ? -7.534 -6.730 -5.880 1.00 86.75 107 LEU A CA 1
ATOM 840 C C . LEU A 1 107 ? -8.583 -7.369 -6.801 1.00 86.75 107 LEU A C 1
ATOM 842 O O . LEU A 1 107 ? -8.682 -8.593 -6.858 1.00 86.75 107 LEU A O 1
ATOM 846 N N . ASN A 1 108 ? -9.381 -6.553 -7.491 1.00 81.06 108 ASN A N 1
ATOM 847 C CA . ASN A 1 108 ? -10.375 -7.020 -8.456 1.00 81.06 108 ASN A CA 1
ATOM 848 C C . ASN A 1 108 ? -9.796 -7.195 -9.873 1.00 81.06 108 ASN A C 1
ATOM 850 O O . ASN A 1 108 ? -10.455 -7.798 -10.721 1.00 81.06 108 ASN A O 1
ATOM 854 N N . GLN A 1 109 ? -8.604 -6.655 -10.142 1.00 70.69 109 GLN A N 1
ATOM 855 C CA . GLN A 1 109 ? -7.900 -6.747 -11.421 1.00 70.69 109 GLN A CA 1
ATOM 856 C C . GLN A 1 109 ? -6.804 -7.830 -11.383 1.00 70.69 109 GLN A C 1
ATOM 858 O O . GLN A 1 109 ? -6.521 -8.427 -10.347 1.00 70.69 109 GLN A O 1
ATOM 863 N N . SER A 1 110 ? -6.244 -8.150 -12.553 1.00 60.16 110 SER A N 1
ATOM 864 C CA . SER A 1 110 ? -5.213 -9.186 -12.722 1.00 60.16 110 SER A CA 1
ATOM 865 C C . SER A 1 110 ? -3.942 -8.865 -11.906 1.00 60.16 110 SER A C 1
ATOM 867 O O . SER A 1 110 ? -3.621 -7.688 -11.748 1.00 60.16 110 SER A O 1
ATOM 869 N N . PRO A 1 111 ? -3.172 -9.871 -11.438 1.00 61.94 111 PRO A N 1
ATOM 870 C CA . PRO A 1 111 ? -1.924 -9.682 -10.675 1.00 61.94 111 PRO A CA 1
ATOM 871 C C . PRO A 1 111 ? -0.823 -8.854 -11.369 1.00 61.94 111 PRO A C 1
ATOM 873 O O . PRO A 1 111 ? 0.115 -8.423 -10.702 1.00 61.94 111 PRO A O 1
ATOM 876 N N . ASP A 1 112 ? -0.935 -8.601 -12.675 1.00 65.88 112 ASP A N 1
ATOM 877 C CA . ASP A 1 112 ? 0.098 -7.961 -13.504 1.00 65.88 112 ASP A CA 1
ATOM 878 C C . ASP A 1 112 ? -0.141 -6.457 -13.740 1.00 65.88 112 ASP A C 1
ATOM 880 O O . ASP A 1 112 ? 0.134 -5.938 -14.821 1.00 65.88 112 ASP A O 1
ATOM 884 N N . TRP A 1 113 ? -0.680 -5.755 -12.744 1.00 73.50 113 TRP A N 1
ATOM 885 C CA . TRP A 1 113 ? -1.000 -4.331 -12.861 1.00 73.50 113 TRP A CA 1
ATOM 886 C C . TRP A 1 113 ? 0.246 -3.463 -13.139 1.00 73.50 113 TRP A C 1
ATOM 888 O O . TRP A 1 113 ? 1.361 -3.757 -12.695 1.00 73.50 113 TRP A O 1
ATOM 898 N N . THR A 1 114 ? 0.059 -2.349 -13.840 1.00 75.06 114 THR A N 1
ATOM 899 C CA . THR A 1 114 ? 1.109 -1.398 -14.231 1.00 75.06 114 THR A CA 1
ATOM 900 C C . THR A 1 114 ? 0.934 -0.037 -13.558 1.00 75.06 114 THR A C 1
ATOM 902 O O . THR A 1 114 ? -0.134 0.310 -13.047 1.00 75.06 114 THR A O 1
ATOM 905 N N . ARG A 1 115 ? 1.993 0.784 -13.573 1.00 72.44 115 ARG A N 1
ATOM 906 C CA . ARG A 1 115 ? 1.921 2.178 -13.104 1.00 72.44 115 ARG A CA 1
ATOM 907 C C . ARG A 1 115 ? 0.791 2.969 -13.772 1.00 72.44 115 ARG A C 1
ATOM 909 O O . ARG A 1 115 ? 0.120 3.738 -13.086 1.00 72.44 115 ARG A O 1
ATOM 916 N N . ASP A 1 116 ? 0.615 2.800 -15.079 1.00 75.56 116 ASP A N 1
ATOM 917 C CA . ASP A 1 116 ? -0.368 3.555 -15.855 1.00 75.56 116 ASP A CA 1
ATOM 918 C C . ASP A 1 116 ? -1.797 3.167 -15.459 1.00 75.56 116 ASP A C 1
ATOM 920 O O . ASP A 1 116 ? -2.611 4.050 -15.211 1.00 75.56 116 ASP A O 1
ATOM 924 N N . GLU A 1 117 ? -2.075 1.877 -15.247 1.00 72.94 117 GLU A N 1
ATOM 925 C CA . GLU A 1 117 ? -3.379 1.410 -14.749 1.00 72.94 117 GLU A CA 1
ATOM 926 C C . GLU A 1 117 ? -3.702 1.970 -13.358 1.00 72.94 117 GLU A C 1
ATOM 928 O O . GLU A 1 117 ? -4.830 2.384 -13.090 1.00 72.94 117 GLU A O 1
ATOM 933 N N . TYR A 1 118 ? -2.714 2.060 -12.463 1.00 68.94 118 TYR A N 1
ATOM 934 C CA . TYR A 1 118 ? -2.931 2.736 -11.185 1.00 68.94 118 TYR A CA 1
ATOM 935 C C . TYR A 1 118 ? -3.191 4.238 -11.388 1.00 68.94 118 TYR A C 1
ATOM 937 O O . TYR A 1 118 ? -4.062 4.806 -10.724 1.00 68.94 118 TYR A O 1
ATOM 945 N N . LEU A 1 119 ? -2.430 4.919 -12.254 1.00 74.94 119 LEU A N 1
ATOM 946 C CA . LEU A 1 119 ? -2.624 6.353 -12.503 1.00 74.94 119 LEU A CA 1
ATOM 947 C C . LEU A 1 119 ? -4.013 6.626 -13.082 1.00 74.94 119 LEU A C 1
ATOM 949 O O . LEU A 1 119 ? -4.642 7.608 -12.691 1.00 74.94 119 LEU A O 1
ATOM 953 N N . GLU A 1 120 ? -4.515 5.745 -13.945 1.00 75.62 120 GLU A N 1
ATOM 954 C CA . GLU A 1 120 ? -5.893 5.777 -14.429 1.00 75.62 120 GLU A CA 1
ATOM 955 C C . GLU A 1 120 ? -6.887 5.638 -13.279 1.00 75.62 120 GLU A C 1
ATOM 957 O O . GLU A 1 120 ? -7.822 6.437 -13.188 1.00 75.62 120 GLU A O 1
ATOM 962 N N . ILE A 1 121 ? -6.659 4.699 -12.353 1.00 66.69 121 ILE A N 1
ATOM 963 C CA . ILE A 1 121 ? -7.488 4.573 -11.154 1.00 66.69 121 ILE A CA 1
ATOM 964 C C . ILE A 1 121 ? -7.505 5.904 -10.397 1.00 66.69 121 ILE A C 1
ATOM 966 O O . ILE A 1 121 ? -8.593 6.419 -10.156 1.00 66.69 121 ILE A O 1
ATOM 970 N N . LEU A 1 122 ? -6.359 6.520 -10.088 1.00 66.56 122 LEU A N 1
ATOM 971 C CA . LEU A 1 122 ? -6.323 7.814 -9.387 1.00 66.56 122 LEU A CA 1
ATOM 972 C C . LEU A 1 122 ? -6.987 8.962 -10.167 1.00 66.56 122 LEU A C 1
ATOM 974 O O . LEU A 1 122 ? -7.666 9.798 -9.567 1.00 66.56 122 LEU A O 1
ATOM 978 N N . ALA A 1 123 ? -6.819 9.013 -11.490 1.00 66.75 123 ALA A N 1
ATOM 979 C CA . ALA A 1 123 ? -7.324 10.095 -12.337 1.00 66.75 123 ALA A CA 1
ATOM 980 C C . ALA A 1 123 ? -8.861 10.164 -12.384 1.00 66.75 123 ALA A C 1
ATOM 982 O O . ALA A 1 123 ? -9.422 11.246 -12.576 1.00 66.75 123 ALA A O 1
ATOM 983 N N . VAL A 1 124 ? 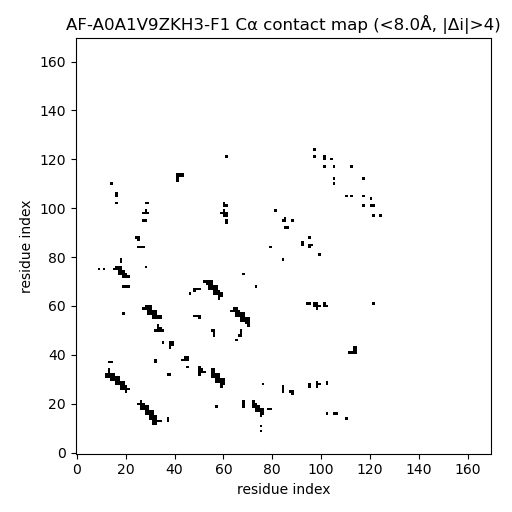-9.550 9.040 -12.160 1.00 60.78 124 VAL A N 1
ATOM 984 C CA . VAL A 1 124 ? -11.021 8.996 -12.082 1.00 60.78 124 VAL A CA 1
ATOM 985 C C . VAL A 1 124 ? -11.560 9.861 -10.931 1.00 60.78 124 VAL A C 1
ATOM 987 O O . VAL A 1 124 ? -12.629 10.449 -11.076 1.00 60.78 124 VAL A O 1
ATOM 990 N N . ASP A 1 125 ? -10.827 10.011 -9.822 1.00 55.31 125 ASP A N 1
ATOM 991 C CA . ASP A 1 125 ? -11.323 10.749 -8.648 1.00 55.31 125 ASP A CA 1
ATOM 992 C C . ASP A 1 125 ? -11.078 12.255 -8.711 1.00 55.31 125 ASP A C 1
ATOM 994 O O . ASP A 1 125 ? -11.933 13.009 -8.252 1.00 55.31 125 ASP A O 1
ATOM 998 N N . TYR A 1 126 ? -9.989 12.722 -9.336 1.00 54.06 126 TYR A N 1
ATOM 999 C CA . TYR A 1 126 ? -9.780 14.167 -9.518 1.00 54.06 126 TYR A CA 1
ATOM 1000 C C . TYR A 1 126 ? -10.944 14.817 -10.285 1.00 54.06 126 TYR A C 1
ATOM 1002 O O . TYR A 1 126 ? -11.308 15.961 -10.028 1.00 54.06 126 TYR A O 1
ATOM 1010 N N . ASN A 1 127 ? -11.572 14.055 -11.185 1.00 51.88 127 ASN A N 1
ATOM 1011 C CA . ASN A 1 127 ? -12.729 14.498 -11.955 1.00 51.88 127 ASN A CA 1
ATOM 1012 C C . ASN A 1 127 ? -14.088 14.184 -11.292 1.00 51.88 127 ASN A C 1
ATOM 1014 O O . ASN A 1 127 ? -15.098 14.690 -11.777 1.00 51.88 127 ASN A O 1
ATOM 1018 N N . SER A 1 128 ? -14.148 13.382 -10.216 1.00 51.31 128 SER A N 1
ATOM 1019 C CA . SER A 1 128 ? -15.411 13.030 -9.528 1.00 51.31 128 SER A CA 1
ATOM 1020 C C . SER A 1 128 ? -15.670 13.825 -8.235 1.00 51.31 128 SER A C 1
ATOM 1022 O O . SER A 1 128 ? -16.815 13.931 -7.795 1.00 51.31 128 SER A O 1
ATOM 1024 N N . ASP A 1 129 ? -14.644 14.480 -7.678 1.00 47.69 129 ASP A N 1
ATOM 1025 C CA . ASP A 1 129 ? -14.716 15.246 -6.418 1.00 47.69 129 ASP A CA 1
ATOM 1026 C C . ASP A 1 129 ? -15.247 16.692 -6.565 1.00 47.69 129 ASP A C 1
ATOM 1028 O O . ASP A 1 129 ? -15.132 17.511 -5.658 1.00 47.69 129 ASP A O 1
ATOM 1032 N N . LEU A 1 130 ? -15.863 17.041 -7.701 1.00 47.94 130 LEU A N 1
ATOM 1033 C CA . LEU A 1 130 ? -16.604 18.306 -7.834 1.00 47.94 130 LEU A CA 1
ATOM 1034 C C . LEU A 1 130 ? -18.104 18.177 -7.521 1.00 47.94 130 LEU A C 1
ATOM 103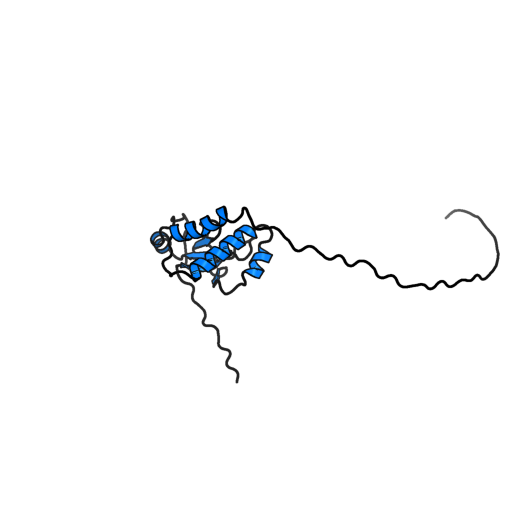6 O O . LEU A 1 130 ? -18.807 19.184 -7.591 1.00 47.94 130 LEU A O 1
ATOM 1040 N N . THR A 1 131 ? -18.626 16.987 -7.181 1.00 47.12 131 THR A N 1
ATOM 1041 C CA . THR A 1 131 ? -20.092 16.802 -7.101 1.00 47.12 131 THR A CA 1
ATOM 1042 C C . THR A 1 131 ? -20.659 15.934 -5.971 1.00 47.12 131 THR A C 1
ATOM 1044 O O . THR A 1 131 ? -21.846 15.627 -6.051 1.00 47.12 131 THR A O 1
ATOM 1047 N N . ALA A 1 132 ? -19.928 15.516 -4.927 1.00 49.25 132 ALA A N 1
ATOM 1048 C CA . ALA A 1 132 ? -20.569 14.668 -3.901 1.00 49.25 132 ALA A CA 1
ATOM 1049 C C . ALA A 1 132 ? -19.892 14.622 -2.515 1.00 49.25 132 ALA A C 1
ATOM 1051 O O . ALA A 1 132 ? -19.492 13.559 -2.050 1.00 49.25 132 ALA A O 1
ATOM 1052 N N . ASP A 1 133 ? -19.859 15.743 -1.800 1.00 45.09 133 ASP A N 1
ATOM 1053 C CA . ASP A 1 133 ? -20.000 15.713 -0.333 1.00 45.09 133 ASP A CA 1
ATOM 1054 C C . ASP A 1 133 ? -21.019 16.811 0.043 1.00 45.09 133 ASP A C 1
ATOM 1056 O O . ASP A 1 133 ? -20.724 17.835 0.655 1.00 45.09 133 ASP A O 1
ATOM 1060 N N . SER A 1 134 ? -22.259 16.626 -0.428 1.00 45.94 134 SER A N 1
ATOM 1061 C CA . SER A 1 134 ? -23.426 17.160 0.271 1.00 45.94 134 SER A CA 1
ATOM 1062 C C . SER A 1 134 ? -23.711 16.191 1.409 1.00 45.94 134 SER A C 1
ATOM 1064 O O . SER A 1 134 ? -24.338 15.152 1.210 1.00 45.94 134 SER A O 1
ATOM 1066 N N . ASP A 1 135 ? -23.189 16.520 2.587 1.00 49.88 135 ASP A N 1
ATOM 1067 C CA . ASP A 1 135 ? -23.633 15.962 3.860 1.00 49.88 135 ASP A CA 1
ATOM 1068 C C . ASP A 1 135 ? -25.123 16.312 4.056 1.00 49.88 135 ASP A C 1
ATOM 1070 O O . ASP A 1 135 ? -25.474 17.274 4.739 1.00 49.88 135 ASP A O 1
ATOM 1074 N N . GLU A 1 136 ? -26.020 15.552 3.426 1.00 49.12 136 GLU A N 1
ATOM 1075 C CA . GLU A 1 136 ? -27.438 15.521 3.775 1.00 49.12 136 GLU A CA 1
ATOM 1076 C C . GLU A 1 136 ? -27.661 14.387 4.778 1.00 49.12 136 GLU A C 1
ATOM 1078 O O . GLU A 1 136 ? -27.931 13.250 4.415 1.00 49.12 136 GLU A O 1
ATOM 1083 N N . GLU A 1 137 ? -27.478 14.720 6.056 1.00 47.00 137 GLU A N 1
ATOM 1084 C CA . GLU A 1 137 ? -28.130 14.083 7.210 1.00 47.00 137 GLU A CA 1
ATOM 1085 C C . GLU A 1 137 ? -28.234 15.149 8.327 1.00 47.00 137 GLU A C 1
ATOM 1087 O O . GLU A 1 137 ? -27.537 15.137 9.341 1.00 47.00 137 GLU A O 1
ATOM 1092 N N . ALA A 1 138 ? -29.109 16.131 8.094 1.00 46.75 138 ALA A N 1
ATOM 1093 C CA . ALA A 1 138 ? -29.865 16.844 9.127 1.00 46.75 138 ALA A CA 1
ATOM 1094 C C . ALA A 1 138 ? -31.343 16.508 8.838 1.00 46.75 138 ALA A C 1
ATOM 1096 O O . ALA A 1 138 ? -31.754 16.584 7.688 1.00 46.75 138 ALA A O 1
ATOM 1097 N N . GLU A 1 139 ? -32.185 16.018 9.748 1.00 43.12 139 GLU A N 1
ATOM 1098 C CA . GLU A 1 139 ? -32.573 16.506 11.077 1.00 43.12 139 GLU A CA 1
ATOM 1099 C C . GLU A 1 139 ? -33.222 15.343 11.879 1.00 43.12 139 GLU A C 1
ATOM 1101 O O . GLU A 1 139 ? -33.730 14.389 11.300 1.00 43.12 139 GLU A O 1
ATOM 1106 N N . LEU A 1 140 ? -33.239 15.332 13.220 1.00 39.78 140 LEU A N 1
ATOM 1107 C CA . LEU A 1 140 ? -34.268 16.041 13.999 1.00 39.78 140 LEU A CA 1
ATOM 1108 C C . LEU A 1 140 ? -33.810 16.454 15.414 1.00 39.78 140 LEU A C 1
ATOM 1110 O O . LEU A 1 140 ? -33.342 15.615 16.191 1.00 39.78 140 LEU A O 1
ATOM 1114 N N . PRO A 1 141 ? -34.078 17.709 15.826 1.00 46.97 141 PRO A N 1
ATOM 1115 C CA . PRO A 1 141 ? -34.061 18.134 17.218 1.00 46.97 141 PRO A CA 1
ATOM 1116 C C . PRO A 1 141 ? -35.417 17.845 17.889 1.00 46.97 141 PRO A C 1
ATOM 1118 O O . PRO A 1 141 ? -36.408 18.526 17.643 1.00 46.97 141 PRO A O 1
ATOM 1121 N N . SER A 1 142 ? -35.478 16.886 18.817 1.00 38.28 142 SER A N 1
ATOM 1122 C CA . SER A 1 142 ? -36.638 16.747 19.713 1.00 38.28 142 SER A CA 1
ATOM 1123 C C . SER A 1 142 ? -36.430 17.560 20.991 1.00 38.28 142 SER A C 1
ATOM 1125 O O . SER A 1 142 ? -35.751 17.128 21.922 1.00 38.28 142 SER A O 1
ATOM 1127 N N . LYS A 1 143 ? -37.047 18.745 21.064 1.00 51.19 143 LYS A N 1
ATOM 1128 C CA . LYS A 1 143 ? -37.312 19.436 22.333 1.00 51.19 143 LYS A CA 1
ATOM 1129 C C . LYS A 1 143 ? -38.806 19.364 22.675 1.00 51.19 143 LYS A C 1
ATOM 1131 O O . LYS A 1 143 ? -39.627 19.945 21.979 1.00 51.19 143 LYS A O 1
ATOM 1136 N N . LYS A 1 144 ? -39.056 18.839 23.884 1.00 40.31 144 LYS A N 1
ATOM 1137 C CA . LYS A 1 144 ? -40.040 19.301 24.886 1.00 40.31 144 LYS A CA 1
ATOM 1138 C C . LYS A 1 144 ? -41.458 18.711 24.823 1.00 40.31 144 LYS A C 1
ATOM 1140 O O . LYS A 1 144 ? -42.319 19.194 24.101 1.00 40.31 144 LYS A O 1
ATOM 1145 N N . SER A 1 145 ? -41.747 17.820 25.772 1.00 41.69 145 SER A N 1
ATOM 1146 C CA . SER A 1 145 ? 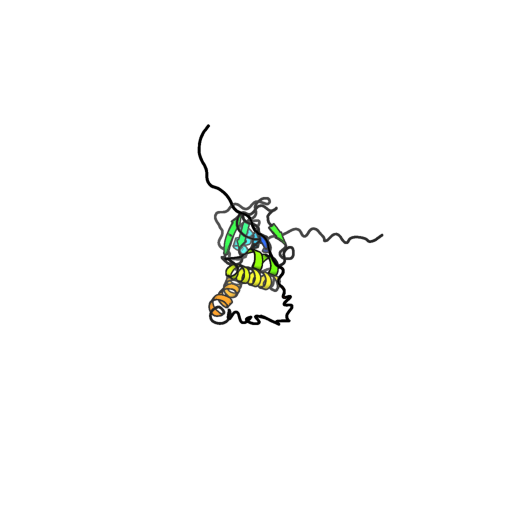-43.066 17.744 26.407 1.00 41.69 145 SER A CA 1
ATOM 1147 C C . SER A 1 145 ? -42.945 18.098 27.892 1.00 41.69 145 SER A C 1
ATOM 1149 O O . SER A 1 145 ? -42.074 17.647 28.631 1.00 41.69 145 SER A O 1
ATOM 1151 N N . ARG A 1 146 ? -43.804 19.036 28.270 1.00 41.72 146 ARG A N 1
ATOM 1152 C CA . ARG A 1 146 ? -44.010 19.664 29.570 1.00 41.72 146 ARG A CA 1
ATOM 1153 C C . ARG A 1 146 ? -45.177 18.929 30.236 1.00 41.72 146 ARG A C 1
ATOM 1155 O O . ARG A 1 146 ? -46.263 18.929 29.672 1.00 41.72 146 ARG A O 1
ATOM 1162 N N . ALA A 1 147 ? -44.967 18.383 31.427 1.00 40.41 147 ALA A N 1
ATOM 1163 C CA . ALA A 1 147 ? -46.014 18.051 32.399 1.00 40.41 147 ALA A CA 1
ATOM 1164 C C . ALA A 1 147 ? -45.549 18.687 33.722 1.00 40.41 147 ALA A C 1
ATOM 1166 O O . ALA A 1 147 ? -44.422 18.458 34.143 1.00 40.41 147 ALA A O 1
ATOM 1167 N N . GLY A 1 148 ? -46.212 19.725 34.235 1.00 32.22 148 GLY A N 1
ATOM 1168 C CA . GLY A 1 148 ? -47.422 19.579 35.049 1.00 32.22 148 GLY A CA 1
ATOM 1169 C C . GLY A 1 148 ? -46.986 19.369 36.506 1.00 32.22 148 GLY A C 1
ATOM 1170 O O . GLY A 1 148 ? -46.666 18.258 36.883 1.00 32.22 148 GLY A O 1
ATOM 1171 N N . SER A 1 149 ? -46.682 20.446 37.235 1.00 40.16 149 SER A N 1
ATOM 1172 C CA . SER A 1 149 ? -47.576 21.042 38.243 1.00 40.16 149 SER A CA 1
ATOM 1173 C C . SER A 1 149 ? -47.601 20.274 39.570 1.00 40.16 149 SER A C 1
ATOM 1175 O O . SER A 1 149 ? -48.314 19.289 39.687 1.00 40.16 149 SER A O 1
ATOM 1177 N N . HIS A 1 150 ? -46.910 20.797 40.587 1.00 42.62 150 HIS A N 1
ATOM 1178 C CA . HIS A 1 150 ? -47.411 20.757 41.964 1.00 42.62 150 HIS A CA 1
ATOM 1179 C C . HIS A 1 150 ? -46.900 21.985 42.719 1.00 42.62 150 HIS A C 1
ATOM 1181 O O . HIS A 1 150 ? -45.709 22.114 42.995 1.00 42.62 150 HIS A O 1
ATOM 1187 N N . ARG A 1 151 ? -47.815 22.927 42.957 1.00 46.41 151 ARG A N 1
ATOM 1188 C CA . ARG A 1 151 ? -47.705 23.949 43.998 1.00 46.41 151 ARG A CA 1
ATOM 1189 C C . ARG A 1 151 ? -48.185 23.300 45.293 1.00 46.41 151 ARG A C 1
ATOM 1191 O O . ARG A 1 151 ? -49.216 22.633 45.275 1.00 46.41 151 ARG A O 1
ATOM 1198 N N . GLN A 1 152 ? -47.465 23.531 46.379 1.00 45.28 152 GLN A N 1
ATOM 1199 C CA . GLN A 1 152 ? -48.024 23.483 47.721 1.00 45.28 152 GLN A CA 1
ATOM 1200 C C . GLN A 1 152 ? -47.671 24.805 48.400 1.00 45.28 152 GLN A C 1
ATOM 1202 O O . GLN A 1 152 ? -46.508 25.084 48.687 1.00 45.28 152 GLN A O 1
ATOM 1207 N N . ASP A 1 153 ? -48.711 25.627 48.521 1.00 41.84 153 ASP A N 1
ATOM 1208 C CA . ASP A 1 153 ? -48.968 26.584 49.601 1.00 41.84 153 ASP A CA 1
ATOM 1209 C C . ASP A 1 153 ? -48.892 25.808 50.955 1.00 41.84 153 ASP A C 1
ATOM 1211 O O . ASP A 1 153 ? -49.021 24.584 50.947 1.00 41.84 153 ASP A O 1
ATOM 1215 N N . GLU A 1 154 ? -48.557 26.312 52.143 1.00 48.34 154 GLU A N 1
ATOM 1216 C CA . GLU A 1 154 ? -48.940 27.481 52.954 1.00 48.34 154 GLU A CA 1
ATOM 1217 C C . GLU A 1 154 ? -47.873 27.584 54.076 1.00 48.34 154 GLU A C 1
ATOM 1219 O O . GLU A 1 154 ? -47.286 26.579 54.476 1.00 48.34 154 GLU A O 1
ATOM 1224 N N . ASP A 1 155 ? -47.355 28.769 54.400 1.00 46.47 155 ASP A N 1
ATOM 1225 C CA . ASP A 1 155 ? -47.782 29.611 55.535 1.00 46.47 155 ASP A CA 1
ATOM 1226 C C . ASP A 1 155 ? -47.883 28.880 56.886 1.00 46.47 155 ASP A C 1
ATOM 1228 O O . ASP A 1 155 ? -48.846 28.176 57.146 1.00 46.47 155 ASP A O 1
ATOM 1232 N N . ASP A 1 156 ? -46.905 29.120 57.767 1.00 48.62 156 ASP A N 1
ATOM 1233 C CA . ASP A 1 156 ? -47.137 29.141 59.214 1.00 48.62 156 ASP A CA 1
ATOM 1234 C C . ASP A 1 156 ? -46.023 29.937 59.918 1.00 48.62 156 ASP A C 1
ATOM 1236 O O . ASP A 1 156 ? -44.921 29.470 60.198 1.00 48.62 156 ASP A O 1
ATOM 1240 N N . GLY A 1 157 ? -46.316 31.214 60.149 1.00 39.59 157 GLY A N 1
ATOM 1241 C CA . GLY A 1 157 ? -46.401 31.738 61.508 1.00 39.59 157 GLY A CA 1
ATOM 1242 C C . GLY A 1 157 ? -45.189 31.656 62.454 1.00 39.59 157 GLY A C 1
ATOM 1243 O O . GLY A 1 157 ? -44.978 30.668 63.143 1.00 39.59 157 GLY A O 1
ATOM 1244 N N . LYS A 1 158 ? -44.650 32.856 62.712 1.00 42.06 158 LYS A N 1
ATOM 1245 C CA . LYS A 1 158 ? -44.347 33.425 64.047 1.00 42.06 158 LYS A CA 1
ATOM 1246 C C . LYS A 1 158 ? -43.043 33.035 64.764 1.00 42.06 158 LYS A C 1
ATOM 1248 O O . LYS A 1 158 ? -42.817 31.903 65.160 1.00 42.06 158 LYS A O 1
ATOM 1253 N N . SER A 1 159 ? -42.361 34.116 65.163 1.00 43.00 159 SER A N 1
ATOM 1254 C CA . SER A 1 159 ? -41.838 34.412 66.512 1.00 43.00 159 SER A CA 1
ATOM 1255 C C . SER A 1 159 ? -40.328 34.676 66.499 1.00 43.00 159 SER A C 1
ATOM 1257 O O . SER A 1 159 ? -39.544 33.762 66.304 1.00 43.00 159 SER A O 1
ATOM 1259 N N . PHE A 1 160 ? -39.896 35.938 66.462 1.00 38.16 160 PHE A N 1
ATOM 1260 C CA . PHE A 1 160 ? -39.654 36.836 67.610 1.00 38.16 160 PHE A CA 1
ATOM 1261 C C . PHE A 1 160 ? -38.261 36.649 68.239 1.00 38.16 160 PHE A C 1
ATOM 1263 O O . PHE A 1 160 ? -37.780 35.532 68.373 1.00 38.16 160 PHE A O 1
ATOM 1270 N N . HIS A 1 161 ? -37.710 37.782 68.690 1.00 46.72 161 HIS A N 1
ATOM 1271 C CA . HIS A 1 161 ? -36.448 38.022 69.405 1.00 46.72 161 HIS A CA 1
ATOM 1272 C C . HIS A 1 161 ? -35.174 38.115 68.541 1.00 46.72 161 HIS A C 1
ATOM 1274 O O . HIS A 1 161 ? -34.747 37.139 67.944 1.00 46.72 161 HIS A O 1
ATOM 1280 N N . GLU A 1 162 ? -34.598 39.293 68.271 1.00 40.53 162 GLU A N 1
ATOM 1281 C CA . GLU A 1 162 ? -34.101 40.379 69.149 1.00 40.53 162 GLU A CA 1
ATOM 1282 C C . GLU A 1 162 ? -32.668 40.132 69.665 1.00 40.53 162 GLU A C 1
ATOM 1284 O O . GLU A 1 162 ? -32.390 39.098 70.260 1.00 40.53 162 GLU A O 1
ATOM 1289 N N . GLN A 1 163 ? -31.827 41.166 69.466 1.00 49.00 163 GLN A N 1
ATOM 1290 C CA . GLN A 1 163 ? -30.501 41.434 70.058 1.00 49.00 163 GLN A CA 1
ATOM 1291 C C . GLN A 1 163 ? -29.319 40.557 69.586 1.00 49.00 163 GLN A C 1
ATOM 1293 O O . GLN A 1 163 ? -29.457 39.375 69.324 1.00 49.00 163 GLN A O 1
ATOM 1298 N N . ALA A 1 164 ? -28.083 41.045 69.460 1.00 48.81 164 ALA A N 1
ATOM 1299 C CA . ALA A 1 164 ? -27.505 42.380 69.572 1.00 48.81 164 ALA A CA 1
ATOM 1300 C C . ALA A 1 164 ? -26.116 42.366 68.903 1.00 48.81 164 ALA A C 1
ATOM 1302 O O . ALA A 1 164 ? -25.499 41.324 68.690 1.00 48.81 164 ALA A O 1
ATOM 1303 N N . MET A 1 165 ? -25.629 43.567 68.608 1.00 49.31 165 MET A N 1
ATOM 1304 C CA . MET A 1 165 ? -24.232 43.883 68.321 1.00 49.31 165 MET A CA 1
ATOM 1305 C C . MET A 1 165 ? -23.307 43.393 69.453 1.00 49.31 165 MET A C 1
ATOM 1307 O O . MET A 1 165 ? -23.717 43.421 70.610 1.00 49.31 165 MET A O 1
ATOM 1311 N N . THR A 1 166 ? -22.048 43.046 69.151 1.00 50.06 166 THR A N 1
ATOM 1312 C CA . THR A 1 166 ? -20.823 43.715 69.666 1.00 50.06 166 THR A CA 1
ATOM 1313 C C . THR A 1 166 ? -19.538 42.876 69.487 1.00 50.06 166 THR A C 1
ATOM 1315 O O . THR A 1 166 ? -19.470 41.712 69.848 1.00 50.06 166 THR A O 1
ATOM 1318 N N . ASN A 1 167 ? -18.532 43.556 68.923 1.00 42.81 167 ASN A N 1
ATOM 1319 C CA . ASN A 1 167 ? -17.110 43.665 69.296 1.00 42.81 167 ASN A CA 1
ATOM 1320 C C . ASN A 1 167 ? -16.144 42.458 69.405 1.00 42.81 167 ASN A C 1
ATOM 1322 O O . ASN A 1 167 ? -16.250 41.608 70.273 1.00 42.81 167 ASN A O 1
ATOM 1326 N N . ALA A 1 168 ? -15.097 42.558 68.572 1.00 42.84 168 ALA A N 1
ATOM 1327 C CA . ALA A 1 168 ? -13.674 42.774 68.901 1.00 42.84 168 ALA A CA 1
ATOM 1328 C C . ALA A 1 168 ? -12.904 41.875 69.902 1.00 42.84 168 ALA A C 1
ATOM 1330 O O . ALA A 1 168 ? -13.237 41.774 71.076 1.00 42.84 168 ALA A O 1
ATOM 1331 N N . SER A 1 169 ? -11.723 41.477 69.401 1.00 45.34 169 SER A N 1
ATOM 1332 C CA . SER A 1 169 ? -10.435 41.205 70.066 1.00 45.34 169 SER A CA 1
ATOM 1333 C C . SER A 1 169 ? -10.225 39.897 70.834 1.00 45.34 169 SER A C 1
ATOM 1335 O O . SER A 1 169 ? -10.742 39.704 71.930 1.00 45.34 169 SER A O 1
ATOM 1337 N N . ALA A 1 170 ? -9.283 39.104 70.315 1.00 47.81 170 ALA A N 1
ATOM 1338 C CA . ALA A 1 170 ? -8.082 38.669 71.032 1.00 47.81 170 ALA A CA 1
ATOM 1339 C C . ALA A 1 170 ? -6.936 38.493 70.022 1.00 47.81 170 ALA A C 1
ATOM 1341 O O . ALA A 1 170 ? -7.223 37.989 68.911 1.00 47.81 170 ALA A O 1
#

Foldseek 3Di:
DDDDPDDPPDDDDQQAWKFADDPPAFTFTWGWHQDQVSCVQQVHDRDPDDHHPQWTWIQGLQPRDIDTGGPVRIGHPVPDDLVVNLVRRVVCNVSSVRRVQLSVVCVVDDSNHHPVNSVVSNVVVVVVVPDDDPPPDDDDDDDDDDDDDDDDDDDDDDDDDDDDDDDDDD

Solvent-accessible surface area (backbone atoms only — not comparable to full-atom values): 10968 Å² total; per-residue (Å²): 136,84,79,78,78,72,74,75,84,79,79,87,51,76,69,37,60,22,29,36,52,52,90,96,54,47,67,36,41,22,36,34,32,57,47,68,66,59,37,49,74,34,67,37,84,79,69,101,69,81,51,34,88,62,29,20,31,34,36,33,44,63,74,72,50,74,47,72,40,48,47,91,38,48,46,59,49,87,76,56,61,69,71,57,38,41,63,60,33,58,94,44,31,68,51,44,52,46,8,50,51,43,46,52,51,53,72,74,44,68,96,81,62,40,51,64,60,50,50,52,57,56,54,56,48,77,74,53,73,83,76,77,84,78,85,84,83,80,87,85,89,90,79,87,88,87,79,84,87,82,87,79,87,78,90,81,83,88,81,84,84,84,90,78,90,83,82,86,88,134